Protein AF-A0A8C3F0Q6-F1 (afdb_monomer_lite)

Structure (mmCIF, N/CA/C/O backbone):
data_AF-A0A8C3F0Q6-F1
#
_entry.id   AF-A0A8C3F0Q6-F1
#
loop_
_atom_site.group_PDB
_atom_site.id
_atom_site.type_symbol
_atom_site.label_atom_id
_atom_site.label_alt_id
_atom_site.label_comp_id
_atom_site.label_asym_id
_atom_site.label_entity_id
_atom_site.label_seq_id
_atom_site.pdbx_PDB_ins_code
_atom_site.Cartn_x
_atom_site.Cartn_y
_atom_site.Cartn_z
_atom_site.occupancy
_atom_site.B_iso_or_equiv
_atom_site.auth_seq_id
_atom_site.auth_comp_id
_atom_site.auth_asym_id
_atom_site.auth_atom_id
_atom_site.pdbx_PDB_model_num
ATOM 1 N N . MET A 1 1 ? 25.066 -3.525 -22.077 1.00 76.19 1 MET A N 1
ATOM 2 C CA . MET A 1 1 ? 26.368 -3.113 -22.657 1.00 76.19 1 MET A CA 1
ATOM 3 C C . MET A 1 1 ? 26.239 -2.517 -24.053 1.00 76.19 1 MET A C 1
ATOM 5 O O . MET A 1 1 ? 26.650 -1.384 -24.230 1.00 76.19 1 MET A O 1
ATOM 9 N N . ARG A 1 2 ? 25.625 -3.189 -25.042 1.00 88.62 2 ARG A N 1
ATOM 10 C CA . ARG A 1 2 ? 25.501 -2.627 -26.408 1.00 88.62 2 ARG A CA 1
ATOM 11 C C . ARG A 1 2 ? 24.878 -1.223 -26.469 1.00 88.62 2 ARG A C 1
ATOM 13 O O . ARG A 1 2 ? 25.389 -0.369 -27.178 1.00 88.62 2 ARG A O 1
ATOM 20 N N . MET A 1 3 ? 23.829 -0.975 -25.685 1.00 92.94 3 MET A N 1
ATOM 21 C CA . MET A 1 3 ? 23.140 0.321 -25.645 1.00 92.94 3 MET A CA 1
ATOM 22 C C . MET A 1 3 ? 24.042 1.504 -25.259 1.00 92.94 3 MET A C 1
ATOM 24 O O . MET A 1 3 ? 23.882 2.585 -25.812 1.00 92.94 3 MET A O 1
ATOM 28 N N . SER A 1 4 ? 24.978 1.305 -24.328 1.00 89.69 4 SER A N 1
ATOM 29 C CA . SER A 1 4 ? 25.842 2.362 -23.790 1.00 89.69 4 SER A CA 1
ATOM 30 C C . SER A 1 4 ? 27.252 2.359 -24.386 1.00 89.69 4 SER A C 1
ATOM 32 O O . SER A 1 4 ? 27.865 3.412 -24.506 1.00 89.69 4 SER A O 1
ATOM 34 N N . SER A 1 5 ? 27.775 1.195 -24.778 1.00 91.38 5 SER A N 1
ATOM 35 C CA . SER A 1 5 ? 29.179 1.038 -25.183 1.00 91.38 5 SER A CA 1
ATOM 36 C C . SER A 1 5 ? 29.397 1.070 -26.699 1.00 91.38 5 SER A C 1
ATOM 38 O O . SER A 1 5 ? 30.477 1.442 -27.147 1.00 91.38 5 SER A O 1
ATOM 40 N N . CYS A 1 6 ? 28.399 0.716 -27.520 1.00 93.19 6 CYS A N 1
ATOM 41 C CA . CYS A 1 6 ? 28.571 0.711 -28.978 1.00 93.19 6 CYS A CA 1
ATOM 42 C C . CYS A 1 6 ? 28.911 2.085 -29.592 1.00 93.19 6 CYS A C 1
ATOM 44 O O . CYS A 1 6 ? 29.725 2.092 -30.516 1.00 93.19 6 CYS A O 1
ATOM 46 N N . PRO A 1 7 ? 28.359 3.228 -29.128 1.00 92.81 7 PRO A N 1
ATOM 47 C CA . PRO A 1 7 ? 28.733 4.540 -29.661 1.00 92.81 7 PRO A CA 1
ATOM 48 C C . PRO A 1 7 ? 30.222 4.850 -29.468 1.00 92.81 7 PRO A C 1
ATOM 50 O O . PRO A 1 7 ? 30.883 5.308 -30.398 1.00 92.81 7 PRO A O 1
ATOM 53 N N . LEU A 1 8 ? 30.784 4.495 -28.307 1.00 91.94 8 LEU A N 1
ATOM 54 C CA . LEU A 1 8 ? 32.212 4.638 -28.018 1.00 91.94 8 LEU A CA 1
ATOM 55 C C . LEU A 1 8 ? 33.066 3.800 -28.982 1.00 91.94 8 LEU A C 1
ATOM 57 O O . LEU A 1 8 ? 33.970 4.329 -29.621 1.00 91.94 8 LEU A O 1
ATOM 61 N N . CYS A 1 9 ? 32.736 2.516 -29.154 1.00 93.62 9 CYS A N 1
ATOM 62 C CA . CYS A 1 9 ? 33.463 1.621 -30.064 1.00 93.62 9 CYS A CA 1
ATOM 63 C C . CYS A 1 9 ? 33.353 2.028 -31.544 1.00 93.62 9 CYS A C 1
ATOM 65 O O . CYS A 1 9 ? 34.179 1.617 -32.352 1.00 93.62 9 CYS A O 1
ATOM 67 N N . ARG A 1 10 ? 32.330 2.809 -31.911 1.00 94.25 10 ARG A N 1
ATOM 68 C CA . ARG A 1 10 ? 32.099 3.308 -33.276 1.00 94.25 10 ARG A CA 1
ATOM 69 C C . ARG A 1 10 ? 32.613 4.733 -33.502 1.00 94.25 10 ARG A C 1
ATOM 71 O O . ARG A 1 10 ? 32.279 5.330 -34.518 1.00 94.25 10 ARG A O 1
ATOM 78 N N . GLY A 1 11 ? 33.372 5.301 -32.563 1.00 94.81 11 GLY A N 1
ATOM 79 C CA . GLY A 1 11 ? 33.910 6.660 -32.693 1.00 94.81 11 GLY A CA 1
ATOM 80 C C . GLY A 1 11 ? 32.854 7.767 -32.589 1.00 94.81 11 GLY A C 1
ATOM 81 O O . GLY A 1 11 ? 33.096 8.890 -33.011 1.00 94.81 11 GLY A O 1
ATOM 82 N N . THR A 1 12 ? 31.685 7.471 -32.013 1.00 94.12 12 THR A N 1
ATOM 83 C CA . THR A 1 12 ? 30.579 8.424 -31.802 1.00 94.12 12 THR A CA 1
ATOM 84 C C . THR A 1 12 ? 30.206 8.543 -30.315 1.00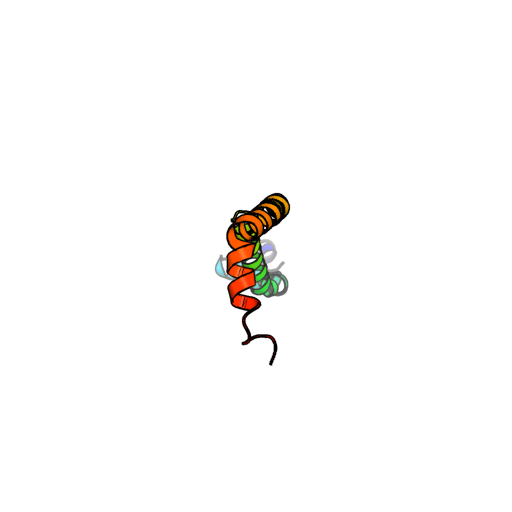 94.12 12 THR A C 1
ATOM 86 O O . THR A 1 12 ? 29.051 8.347 -29.943 1.00 94.12 12 THR A O 1
ATOM 89 N N . PRO A 1 13 ? 31.154 8.873 -29.416 1.00 89.94 13 PRO A N 1
ATOM 90 C CA . PRO A 1 13 ? 30.936 8.819 -27.965 1.00 89.94 13 PRO A CA 1
ATOM 91 C C . PRO A 1 13 ? 29.860 9.789 -27.449 1.00 89.94 13 PRO A C 1
ATOM 93 O O . PRO A 1 13 ? 29.265 9.539 -26.406 1.00 89.94 13 PRO A O 1
ATOM 96 N N . ALA A 1 14 ? 29.587 10.879 -28.171 1.00 91.88 14 ALA A N 1
ATOM 97 C CA . ALA A 1 14 ? 28.560 11.854 -27.802 1.00 91.88 14 ALA A CA 1
ATOM 98 C C . ALA A 1 14 ? 27.126 11.409 -28.158 1.00 91.88 14 ALA A C 1
ATOM 100 O O . ALA A 1 14 ? 26.159 12.040 -27.724 1.00 91.88 14 ALA A O 1
ATOM 101 N N . LEU A 1 15 ? 26.964 10.343 -28.955 1.00 93.19 15 LEU A N 1
ATOM 102 C CA . LEU A 1 15 ? 25.653 9.887 -29.406 1.00 93.19 15 LEU A CA 1
ATOM 103 C C . LEU A 1 15 ? 24.923 9.149 -28.278 1.00 93.19 15 LEU A C 1
ATOM 105 O O . LEU A 1 15 ? 25.342 8.082 -27.829 1.00 93.19 15 LEU A O 1
ATOM 109 N N . LYS A 1 16 ? 23.790 9.705 -27.849 1.00 92.06 16 LYS A N 1
ATOM 110 C CA . LYS A 1 16 ? 22.916 9.082 -26.849 1.00 92.06 16 LYS A CA 1
ATOM 111 C C . LYS A 1 16 ? 22.008 8.022 -27.490 1.00 92.06 16 LYS A C 1
ATOM 113 O O . LYS A 1 16 ? 21.578 8.204 -28.631 1.00 92.06 16 LYS A O 1
ATOM 118 N N . PRO A 1 17 ? 21.664 6.937 -26.770 1.00 91.88 17 PRO A N 1
ATOM 119 C CA . PRO A 1 17 ? 20.677 5.977 -27.247 1.00 91.88 17 PRO A CA 1
ATOM 120 C C . PRO A 1 17 ? 19.308 6.648 -27.409 1.00 91.88 17 PRO A C 1
ATOM 122 O O . PRO A 1 17 ? 18.896 7.463 -26.582 1.00 91.88 17 PRO A O 1
ATOM 125 N N . CYS A 1 18 ? 18.586 6.278 -28.466 1.00 94.69 18 CYS A N 1
ATOM 126 C CA . CYS A 1 18 ? 17.217 6.733 -28.689 1.00 94.69 18 CYS A CA 1
ATOM 127 C C . CYS A 1 18 ? 16.322 6.322 -27.511 1.00 94.69 18 CYS A C 1
ATOM 129 O O . CYS A 1 18 ? 16.485 5.230 -26.963 1.00 94.69 18 CYS A O 1
ATOM 131 N N . ASN A 1 19 ? 15.334 7.153 -27.168 1.00 96.69 19 ASN A N 1
ATOM 132 C CA . ASN A 1 19 ? 14.438 6.895 -26.038 1.00 96.69 19 ASN A CA 1
ATOM 133 C C . ASN A 1 19 ? 13.757 5.513 -26.138 1.00 96.69 19 ASN A C 1
ATOM 135 O O . ASN A 1 19 ? 13.881 4.702 -25.223 1.00 96.69 19 ASN A O 1
ATOM 139 N N . ALA A 1 20 ? 13.152 5.196 -27.287 1.00 96.94 20 ALA A N 1
ATOM 140 C CA . ALA A 1 20 ? 12.497 3.907 -27.511 1.00 96.94 20 ALA A CA 1
ATOM 141 C C . ALA A 1 20 ? 13.464 2.712 -27.402 1.00 96.94 20 ALA A C 1
ATOM 143 O O . ALA A 1 20 ? 13.127 1.688 -26.811 1.00 96.94 20 ALA A O 1
ATOM 144 N N . PHE A 1 21 ? 14.688 2.847 -27.925 1.00 95.19 21 PHE A N 1
ATOM 145 C CA . PHE A 1 21 ? 15.709 1.803 -27.812 1.00 95.19 21 PHE A CA 1
ATOM 146 C C . PHE A 1 21 ? 16.129 1.584 -26.355 1.00 95.19 21 PHE A C 1
ATOM 148 O O . PHE A 1 21 ? 16.234 0.441 -25.914 1.00 95.19 21 PHE A O 1
ATOM 155 N N . CYS A 1 22 ? 16.296 2.669 -25.595 1.00 96.06 22 CYS A N 1
ATOM 156 C CA . CYS A 1 22 ? 16.602 2.609 -24.172 1.00 96.06 22 CYS A CA 1
ATOM 157 C C . CYS A 1 22 ? 15.512 1.878 -23.385 1.00 96.06 22 CYS A C 1
ATOM 159 O O . CYS A 1 22 ? 15.797 0.909 -22.680 1.00 96.06 22 CYS A O 1
ATOM 161 N N . LEU A 1 23 ? 14.255 2.282 -23.574 1.00 96.44 23 LEU A N 1
ATOM 162 C CA . LEU A 1 23 ? 13.116 1.664 -22.903 1.00 96.44 23 LEU A CA 1
ATOM 163 C C . LEU A 1 23 ? 12.992 0.176 -23.236 1.00 96.44 23 LEU A C 1
ATOM 165 O O . LEU A 1 23 ? 12.742 -0.622 -22.339 1.00 96.44 23 LEU A O 1
ATOM 169 N N . ASN A 1 24 ? 13.215 -0.224 -24.489 1.00 96.06 24 ASN A N 1
ATOM 170 C CA . ASN A 1 24 ? 13.133 -1.631 -24.882 1.00 96.06 24 ASN A CA 1
ATOM 171 C C . ASN A 1 24 ? 14.223 -2.488 -24.225 1.00 96.06 24 ASN A C 1
ATOM 173 O O . ASN A 1 24 ? 13.933 -3.586 -23.751 1.00 96.06 24 ASN A O 1
ATOM 177 N N . VAL A 1 25 ? 15.460 -1.986 -24.145 1.00 96.25 25 VAL A N 1
ATOM 178 C CA . VAL A 1 25 ? 16.540 -2.686 -23.433 1.00 96.25 25 VAL A CA 1
ATOM 179 C C . VAL A 1 25 ? 16.221 -2.780 -21.940 1.00 96.25 25 VAL A C 1
ATOM 181 O O . VAL A 1 25 ? 16.334 -3.859 -21.361 1.00 96.25 25 VAL A O 1
ATOM 184 N N . MET A 1 26 ? 15.772 -1.683 -21.323 1.00 95.81 26 MET A N 1
ATOM 185 C CA . MET A 1 26 ? 15.455 -1.652 -19.893 1.00 95.81 26 MET A CA 1
ATOM 186 C C . MET A 1 26 ? 14.270 -2.550 -19.528 1.00 95.81 26 MET A C 1
ATOM 188 O O . MET A 1 26 ? 14.348 -3.238 -18.515 1.00 95.81 26 MET A O 1
ATOM 192 N N . LYS A 1 27 ? 13.225 -2.628 -20.363 1.00 95.19 27 LYS A N 1
ATOM 193 C CA . LYS A 1 27 ? 12.110 -3.575 -20.186 1.00 95.19 27 LYS A CA 1
ATOM 194 C C . LYS A 1 27 ? 12.594 -5.023 -20.130 1.00 95.19 27 LYS A C 1
ATOM 196 O O . LYS A 1 27 ? 12.130 -5.782 -19.292 1.00 95.19 27 LYS A O 1
ATOM 201 N N . GLY A 1 28 ? 13.561 -5.394 -20.972 1.00 94.81 28 GLY A N 1
ATOM 202 C CA . GLY A 1 28 ? 14.180 -6.721 -20.915 1.00 94.81 28 GLY A CA 1
ATOM 203 C C . GLY A 1 28 ? 15.011 -6.938 -19.646 1.00 94.81 28 GLY A C 1
ATOM 204 O O . GLY A 1 28 ? 14.909 -7.983 -19.011 1.00 94.81 28 GLY A O 1
ATOM 205 N N . CYS A 1 29 ? 15.808 -5.946 -19.235 1.00 95.38 29 CYS A N 1
ATOM 206 C CA . CYS A 1 29 ? 16.617 -6.028 -18.012 1.00 95.38 29 CYS A CA 1
ATOM 207 C C . CYS A 1 29 ? 15.766 -6.117 -16.735 1.00 95.38 29 CYS A C 1
ATOM 209 O O . CYS A 1 29 ? 16.157 -6.793 -15.783 1.00 95.38 29 CYS A O 1
ATOM 211 N N . LEU A 1 30 ? 14.620 -5.437 -16.726 1.00 96.12 30 LEU A N 1
ATOM 212 C CA . LEU A 1 30 ? 13.702 -5.335 -15.594 1.00 96.12 30 LEU A CA 1
ATOM 213 C C . LEU A 1 30 ? 12.490 -6.266 -15.719 1.00 96.12 30 LEU A C 1
ATOM 215 O O . LEU A 1 30 ? 11.561 -6.123 -14.936 1.00 96.12 30 LEU A O 1
ATOM 219 N N . ALA A 1 31 ? 12.499 -7.231 -16.643 1.00 95.69 31 ALA A N 1
ATOM 220 C CA . ALA A 1 31 ? 11.366 -8.133 -16.857 1.00 95.69 31 ALA A CA 1
ATOM 221 C C . ALA A 1 31 ? 10.962 -8.876 -15.571 1.00 95.69 31 ALA A C 1
ATOM 223 O O . ALA A 1 31 ? 9.803 -8.827 -15.180 1.00 95.69 31 ALA A O 1
ATOM 224 N N . ARG A 1 32 ? 11.934 -9.460 -14.852 1.00 92.44 32 ARG A N 1
ATOM 225 C CA . ARG A 1 32 ? 11.664 -10.189 -13.598 1.00 92.44 32 ARG A CA 1
ATOM 226 C C . ARG A 1 32 ? 11.116 -9.282 -12.483 1.00 92.44 32 ARG A C 1
ATOM 228 O O . ARG A 1 32 ? 10.108 -9.643 -11.894 1.00 92.44 32 ARG A O 1
ATOM 235 N N . PRO A 1 33 ? 11.710 -8.107 -12.177 1.00 92.00 33 PRO A N 1
ATOM 236 C CA . PRO A 1 33 ? 11.070 -7.157 -11.264 1.00 92.00 33 PRO A CA 1
ATOM 237 C C . PRO A 1 33 ? 9.685 -6.680 -11.722 1.00 92.00 33 PRO A C 1
ATO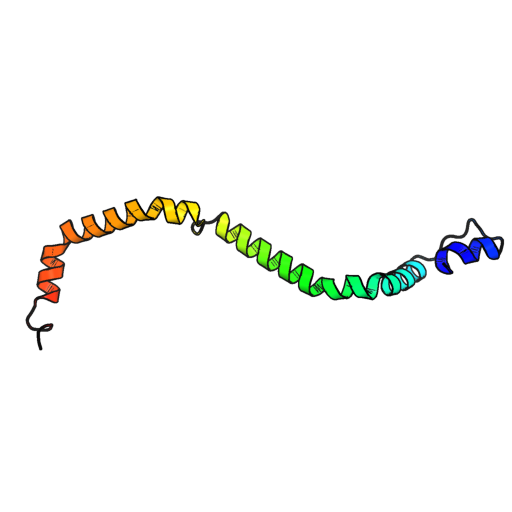M 239 O O . PRO A 1 33 ? 8.818 -6.472 -10.885 1.00 92.00 33 PRO A O 1
ATOM 242 N N . ALA A 1 34 ? 9.465 -6.507 -13.028 1.00 93.75 34 ALA A N 1
ATOM 243 C CA . ALA A 1 34 ? 8.189 -6.036 -13.565 1.00 93.75 34 ALA A CA 1
ATOM 244 C C . ALA A 1 34 ? 7.056 -7.065 -13.412 1.00 93.75 34 ALA A C 1
ATOM 246 O O . ALA A 1 34 ? 5.899 -6.672 -13.322 1.00 93.75 34 ALA A O 1
ATOM 247 N N . GLU A 1 35 ? 7.367 -8.361 -13.327 1.00 95.06 35 GLU A N 1
ATOM 248 C CA . GLU A 1 35 ? 6.379 -9.404 -13.009 1.00 95.06 35 GLU A CA 1
ATOM 249 C C . GLU A 1 35 ? 5.753 -9.224 -11.615 1.00 95.06 35 GLU A C 1
ATOM 251 O O . GLU A 1 35 ? 4.641 -9.694 -11.385 1.00 95.06 35 GLU A O 1
ATOM 256 N N . LEU A 1 36 ? 6.432 -8.523 -10.697 1.00 96.38 36 LEU A N 1
ATOM 257 C CA . LEU A 1 36 ? 5.925 -8.248 -9.350 1.00 96.38 36 LEU A CA 1
ATOM 258 C C . LEU A 1 36 ? 4.921 -7.086 -9.312 1.00 96.38 36 LEU A C 1
ATOM 260 O O . LEU A 1 36 ? 4.168 -6.980 -8.350 1.00 96.38 36 LEU A O 1
ATOM 264 N N . ASP A 1 37 ? 4.884 -6.234 -10.338 1.00 96.12 37 ASP A N 1
ATOM 265 C CA . ASP A 1 37 ? 4.019 -5.049 -10.401 1.00 96.12 37 ASP A CA 1
ATOM 266 C C . ASP A 1 37 ? 2.539 -5.315 -10.034 1.00 96.12 37 ASP A C 1
ATOM 268 O O . ASP A 1 37 ? 2.015 -4.612 -9.166 1.00 96.12 37 ASP A O 1
ATOM 272 N N . PRO A 1 38 ? 1.848 -6.344 -10.574 1.00 96.38 38 PRO A N 1
ATOM 273 C CA . PRO A 1 38 ? 0.457 -6.605 -10.203 1.00 96.38 38 PRO A CA 1
ATOM 274 C C . PRO A 1 38 ? 0.282 -6.984 -8.727 1.00 96.38 38 PRO A C 1
ATOM 276 O O . PRO A 1 38 ? -0.662 -6.518 -8.090 1.00 96.38 38 PRO A O 1
ATOM 279 N N . GLU A 1 39 ? 1.170 -7.806 -8.164 1.00 97.25 39 GLU A N 1
ATOM 280 C CA . GLU A 1 39 ? 1.078 -8.199 -6.750 1.00 97.25 39 GLU A CA 1
ATOM 281 C C . GLU A 1 39 ? 1.478 -7.054 -5.818 1.00 97.25 39 GLU A C 1
ATOM 283 O O . GLU A 1 39 ? 0.894 -6.892 -4.750 1.00 97.25 39 GLU A O 1
ATOM 288 N N . TRP A 1 40 ? 2.428 -6.218 -6.239 1.00 97.56 40 TRP A N 1
ATOM 289 C CA . TRP A 1 40 ? 2.809 -5.010 -5.519 1.00 97.56 40 TRP A CA 1
ATOM 290 C C . TRP A 1 40 ? 1.640 -4.030 -5.412 1.00 97.56 40 TRP A C 1
ATOM 292 O O . TRP A 1 40 ? 1.345 -3.544 -4.322 1.00 97.56 40 TRP A O 1
ATOM 302 N N . ASN A 1 41 ? 0.924 -3.797 -6.514 1.00 97.69 41 ASN A N 1
ATOM 303 C CA . ASN A 1 41 ? -0.259 -2.940 -6.508 1.00 97.69 41 ASN A CA 1
ATOM 304 C C . ASN A 1 41 ? -1.366 -3.515 -5.611 1.00 97.69 41 ASN A C 1
ATOM 306 O O . ASN A 1 41 ? -1.897 -2.797 -4.771 1.00 97.69 41 ASN A O 1
ATOM 310 N N . ARG A 1 42 ? -1.631 -4.829 -5.673 1.00 98.19 42 ARG A N 1
ATOM 311 C CA . ARG A 1 42 ? -2.589 -5.480 -4.756 1.00 98.19 42 ARG A CA 1
ATOM 312 C C . ARG A 1 42 ? -2.187 -5.357 -3.289 1.00 98.19 42 ARG A C 1
ATOM 314 O O . ARG A 1 42 ? -3.044 -5.170 -2.430 1.00 98.19 42 ARG A O 1
ATOM 321 N N . PHE A 1 43 ? -0.898 -5.489 -2.991 1.00 98.12 43 PHE A N 1
ATOM 322 C CA . PHE A 1 43 ? -0.379 -5.321 -1.639 1.00 98.12 43 PHE A CA 1
ATOM 323 C C . PHE A 1 43 ? -0.598 -3.892 -1.131 1.00 98.12 43 PHE A C 1
ATOM 325 O O . PHE A 1 43 ? -1.056 -3.713 -0.004 1.00 98.12 43 PHE A O 1
ATOM 332 N N . LEU A 1 44 ? -0.330 -2.884 -1.966 1.00 98.38 44 LEU A N 1
ATOM 333 C CA . LEU A 1 44 ? -0.602 -1.485 -1.634 1.00 98.38 44 LEU A CA 1
ATOM 334 C C . LEU A 1 44 ? -2.098 -1.231 -1.419 1.00 98.38 44 LEU A C 1
ATOM 336 O O . LEU A 1 44 ? -2.462 -0.621 -0.416 1.00 98.38 44 LEU A O 1
ATOM 340 N N . ASP A 1 45 ? -2.961 -1.755 -2.290 1.00 98.12 45 ASP A N 1
ATOM 341 C CA . ASP A 1 45 ? -4.416 -1.635 -2.145 1.00 98.12 45 ASP A CA 1
ATOM 342 C C . ASP A 1 45 ? -4.910 -2.263 -0.832 1.00 98.12 45 ASP A C 1
ATOM 344 O O . ASP A 1 45 ? -5.781 -1.713 -0.155 1.00 98.12 45 ASP A O 1
ATOM 348 N N . ALA A 1 46 ? -4.350 -3.412 -0.442 1.00 98.00 46 ALA A N 1
ATOM 349 C CA . ALA A 1 46 ? -4.668 -4.065 0.825 1.00 98.00 46 ALA A CA 1
ATOM 350 C C . ALA A 1 46 ? -4.162 -3.261 2.033 1.00 98.00 46 ALA A C 1
ATOM 352 O O . ALA A 1 46 ? -4.874 -3.130 3.028 1.00 98.00 46 ALA A O 1
ATOM 353 N N . LEU A 1 47 ?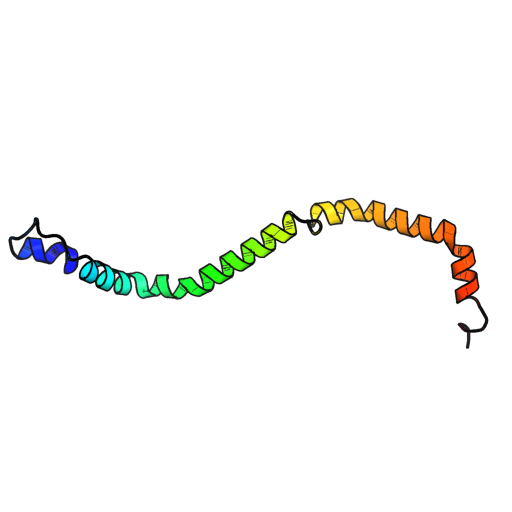 -2.957 -2.689 1.951 1.00 97.44 47 LEU A N 1
ATOM 354 C CA . LEU A 1 47 ? -2.417 -1.831 3.006 1.00 97.44 47 LEU A CA 1
ATOM 355 C C . LEU A 1 47 ? -3.262 -0.574 3.216 1.00 97.44 47 LEU A C 1
ATOM 357 O O . LEU A 1 47 ? -3.514 -0.210 4.362 1.00 97.44 47 LEU A O 1
ATOM 361 N N . ILE A 1 48 ? -3.725 0.060 2.137 1.00 96.31 48 ILE A N 1
ATOM 362 C CA . ILE A 1 48 ? -4.607 1.231 2.217 1.00 96.31 48 ILE A CA 1
ATOM 363 C C . ILE A 1 48 ? -5.914 0.855 2.922 1.00 96.31 48 ILE A C 1
ATOM 365 O O . ILE A 1 48 ? -6.313 1.534 3.864 1.00 96.31 48 ILE A O 1
ATOM 369 N N . GLN A 1 49 ? -6.528 -0.275 2.556 1.00 93.88 49 GLN A N 1
ATOM 370 C CA . GLN A 1 49 ? -7.737 -0.762 3.229 1.00 93.88 49 GLN A CA 1
ATOM 371 C C . GLN A 1 49 ? -7.519 -1.009 4.725 1.00 93.88 49 GLN A C 1
ATOM 373 O O . GLN A 1 49 ? -8.391 -0.699 5.534 1.00 93.88 49 GLN A O 1
ATOM 378 N N . VAL A 1 50 ? -6.370 -1.565 5.120 1.00 93.50 50 VAL A N 1
ATOM 379 C CA . VAL A 1 50 ? -6.042 -1.760 6.540 1.00 93.50 50 VAL A CA 1
ATOM 380 C C . VAL A 1 50 ? -5.871 -0.414 7.247 1.00 93.50 50 VAL A C 1
ATOM 382 O O . VAL A 1 50 ? -6.429 -0.232 8.327 1.00 93.50 50 VAL A O 1
ATOM 385 N N . ALA A 1 51 ? -5.158 0.536 6.639 1.00 92.50 51 ALA A N 1
ATOM 386 C CA . ALA A 1 51 ? -4.955 1.868 7.205 1.00 92.50 51 ALA A CA 1
ATOM 387 C C . ALA A 1 51 ? -6.289 2.597 7.443 1.00 92.50 51 ALA A C 1
ATOM 389 O O . ALA A 1 51 ? -6.536 3.071 8.549 1.00 92.50 51 ALA A O 1
ATOM 390 N N . GLU A 1 52 ? -7.202 2.575 6.467 1.00 91.38 52 GLU A N 1
ATOM 391 C CA . GLU A 1 52 ? -8.545 3.159 6.598 1.00 91.38 52 GLU A CA 1
ATOM 392 C C . GLU A 1 52 ? -9.346 2.550 7.763 1.00 91.38 52 GLU A C 1
ATOM 394 O O . GLU A 1 52 ? -10.096 3.245 8.453 1.00 91.38 52 GLU A O 1
ATOM 399 N N . ARG A 1 53 ? -9.202 1.242 8.015 1.00 88.12 53 ARG A N 1
ATOM 400 C CA . ARG A 1 53 ? -9.892 0.569 9.130 1.00 88.12 53 ARG A CA 1
ATOM 401 C C . ARG A 1 53 ? -9.294 0.918 10.484 1.00 88.12 53 ARG A C 1
ATOM 403 O O . ARG A 1 53 ? -10.046 0.992 11.453 1.00 88.12 53 ARG A O 1
ATOM 410 N N . LEU A 1 54 ? -7.982 1.136 10.538 1.00 88.38 54 LEU A N 1
ATOM 411 C CA . LEU A 1 54 ? -7.269 1.532 11.750 1.00 88.38 54 LEU A CA 1
ATOM 412 C C . LEU A 1 54 ? -7.475 3.009 12.106 1.00 88.38 54 LEU A C 1
ATOM 414 O O . LEU A 1 54 ? -7.475 3.343 13.284 1.00 88.38 54 LEU A O 1
ATOM 418 N N . GLU A 1 55 ? -7.686 3.893 11.133 1.00 85.12 55 GLU A N 1
ATOM 419 C CA . GLU A 1 55 ? -8.056 5.292 11.403 1.00 85.12 55 GLU A CA 1
ATOM 420 C C . GLU A 1 55 ? -9.542 5.450 11.767 1.00 85.12 55 GLU A C 1
ATOM 422 O O . GLU A 1 55 ? -9.937 6.411 12.427 1.00 85.12 55 GLU A O 1
ATOM 427 N N . GLY A 1 56 ? -10.381 4.504 11.339 1.00 75.50 56 GLY A N 1
ATOM 428 C CA . GLY A 1 56 ? -11.820 4.525 11.563 1.00 75.50 56 GLY A CA 1
ATOM 429 C C . GLY A 1 56 ? -12.277 4.032 12.947 1.00 75.50 56 GLY A C 1
ATOM 430 O O . GLY A 1 56 ? -11.483 3.649 13.803 1.00 75.50 56 GLY A O 1
ATOM 431 N N . PRO A 1 57 ? -13.602 3.939 13.167 1.00 70.56 57 PRO A N 1
ATOM 432 C CA . PRO A 1 57 ? -14.195 3.455 14.423 1.00 70.56 57 PRO A CA 1
ATOM 433 C C . PRO A 1 57 ? -13.929 1.965 14.705 1.00 70.56 57 PRO A C 1
ATOM 435 O O . PRO A 1 57 ? -14.286 1.466 15.768 1.00 70.56 57 PRO A O 1
ATOM 438 N N . PHE A 1 58 ? -13.323 1.253 13.751 1.00 68.81 58 PHE A N 1
ATOM 439 C CA . PHE A 1 58 ? -12.860 -0.128 13.895 1.00 68.81 58 PHE A CA 1
ATOM 440 C C . PHE A 1 58 ? -11.387 -0.211 14.305 1.00 68.81 58 PHE A C 1
ATOM 442 O O . PHE A 1 58 ? -10.804 -1.295 14.257 1.00 68.81 58 PHE A O 1
ATOM 449 N N . ASN A 1 59 ? -10.788 0.912 14.709 1.00 83.69 59 ASN A N 1
ATOM 450 C CA . ASN A 1 59 ? -9.499 0.908 15.370 1.00 83.69 59 ASN A CA 1
ATOM 451 C C . ASN A 1 59 ? -9.562 -0.055 16.561 1.00 83.69 59 ASN A C 1
ATOM 453 O O . ASN A 1 59 ? -10.386 0.100 17.464 1.00 83.69 59 ASN A O 1
ATOM 457 N N . VAL A 1 60 ? -8.695 -1.064 16.535 1.00 84.62 60 VAL A N 1
ATOM 458 C CA . VAL A 1 60 ? -8.675 -2.141 17.527 1.00 84.62 60 VAL A CA 1
ATOM 459 C C . VAL A 1 60 ? -8.443 -1.598 18.936 1.00 84.62 60 VAL A C 1
ATOM 461 O O . VAL A 1 60 ? -9.033 -2.118 19.878 1.00 84.62 60 VAL A O 1
ATOM 464 N N . GLU A 1 61 ? -7.641 -0.544 19.080 1.00 85.94 61 GLU A N 1
ATOM 465 C CA . GLU A 1 61 ? -7.368 0.109 20.362 1.00 85.94 61 GLU A CA 1
ATOM 466 C C . GLU A 1 61 ? -8.623 0.802 20.901 1.00 85.94 61 GLU A C 1
ATOM 468 O O . GLU A 1 61 ? -9.079 0.479 21.994 1.00 85.94 61 GLU A O 1
ATOM 473 N N . LEU A 1 62 ? -9.274 1.642 20.086 1.00 85.19 62 LEU A N 1
ATOM 474 C CA . LEU A 1 62 ? -10.525 2.308 20.475 1.00 85.19 62 LEU A CA 1
ATOM 475 C C . LEU A 1 62 ? -11.640 1.302 20.789 1.00 85.19 62 LEU A C 1
ATOM 477 O O . LEU A 1 62 ? -12.414 1.486 21.731 1.00 85.19 62 LEU A O 1
ATOM 481 N N . ALA A 1 63 ? -11.729 0.226 20.004 1.00 86.56 63 ALA A N 1
ATOM 482 C CA . ALA A 1 63 ? -12.681 -0.845 20.247 1.00 86.56 63 ALA A CA 1
ATOM 483 C C . ALA A 1 63 ? -12.395 -1.532 21.588 1.00 86.56 63 ALA A C 1
ATOM 485 O O . ALA A 1 63 ? -13.322 -1.670 22.387 1.00 86.56 63 ALA A O 1
ATOM 486 N N . ALA A 1 64 ? -11.138 -1.905 21.854 1.00 88.88 64 ALA A N 1
ATOM 487 C CA . ALA A 1 64 ? -10.718 -2.552 23.094 1.00 88.88 64 ALA A CA 1
ATOM 488 C C . ALA A 1 64 ? -10.981 -1.673 24.326 1.00 88.88 64 ALA A C 1
ATOM 490 O O . ALA A 1 64 ? -11.571 -2.154 25.296 1.00 88.88 64 ALA A O 1
ATOM 491 N N . ASP A 1 65 ? -10.648 -0.383 24.254 1.00 88.88 65 ASP A N 1
ATOM 492 C CA . ASP A 1 65 ? -10.896 0.589 25.323 1.00 88.88 65 ASP A CA 1
ATOM 493 C C . ASP A 1 65 ? -12.393 0.727 25.646 1.00 88.88 65 ASP A C 1
ATOM 495 O O . ASP A 1 65 ? -12.789 0.899 26.801 1.00 88.88 65 ASP A O 1
ATOM 499 N N . SER A 1 66 ? -13.261 0.599 24.636 1.00 89.31 66 SER A N 1
ATOM 500 C CA . SER A 1 66 ? -14.712 0.752 24.799 1.00 89.31 66 SER A CA 1
ATOM 501 C C . SER A 1 66 ? -15.430 -0.467 25.401 1.00 89.31 66 SER A C 1
ATOM 503 O O . SER A 1 66 ? -16.576 -0.339 25.844 1.00 89.31 66 SER A O 1
ATOM 505 N N . ILE A 1 67 ? -14.789 -1.645 25.459 1.00 92.25 67 ILE A N 1
ATOM 506 C CA . ILE A 1 67 ? -15.436 -2.908 25.873 1.00 92.25 67 ILE A CA 1
ATOM 507 C C . ILE A 1 67 ? -16.032 -2.802 27.280 1.00 92.25 67 ILE A C 1
ATOM 509 O O . ILE A 1 67 ? -17.181 -3.194 27.493 1.00 92.25 67 ILE A O 1
ATOM 513 N N . GLY A 1 68 ? -15.286 -2.250 28.241 1.00 94.50 68 GLY A N 1
ATOM 514 C CA . GLY A 1 68 ? -15.758 -2.129 29.624 1.00 94.50 68 GLY A CA 1
ATOM 515 C C . GLY A 1 68 ? -17.003 -1.245 29.747 1.00 94.50 68 GLY A C 1
ATOM 516 O O . GLY A 1 68 ? -17.944 -1.583 30.472 1.00 94.50 68 GLY A O 1
ATOM 517 N N . VAL A 1 69 ? -17.047 -0.151 28.979 1.00 94.81 69 VAL A N 1
ATOM 518 C CA . VAL A 1 69 ? -18.203 0.755 28.920 1.00 94.81 69 VAL A CA 1
ATOM 519 C C . VAL A 1 69 ? -19.401 0.037 28.304 1.00 94.81 69 VAL A C 1
ATOM 521 O O . VAL A 1 69 ? -20.481 0.063 28.885 1.00 94.81 69 VAL A O 1
ATOM 524 N N . LYS A 1 70 ? -19.214 -0.687 27.193 1.00 95.19 70 LYS A N 1
ATOM 525 C CA . LYS A 1 70 ? -20.292 -1.446 26.536 1.00 95.19 70 LYS A CA 1
ATOM 526 C C . LYS A 1 70 ? -20.863 -2.569 27.398 1.00 95.19 70 LYS A C 1
ATOM 528 O O . LYS A 1 70 ? -22.076 -2.766 27.406 1.00 95.19 70 LYS A O 1
ATOM 533 N N . ILE A 1 71 ? -20.024 -3.268 28.163 1.00 96.88 71 ILE A N 1
ATOM 534 C CA . ILE A 1 71 ? -20.492 -4.254 29.149 1.00 96.88 71 ILE A CA 1
ATOM 535 C C . ILE A 1 71 ? -21.342 -3.563 30.219 1.00 96.88 71 ILE A C 1
ATOM 537 O O . ILE A 1 71 ? -22.431 -4.036 30.542 1.00 96.88 71 ILE A O 1
ATOM 541 N N . SER A 1 72 ? -20.875 -2.426 30.733 1.00 97.88 72 SER A N 1
ATOM 542 C CA . SER A 1 72 ? -21.585 -1.661 31.763 1.00 97.88 72 SER A CA 1
ATOM 543 C C . SER A 1 72 ? -22.935 -1.135 31.258 1.00 97.88 72 SER A C 1
ATOM 545 O O . SER A 1 72 ? -23.938 -1.280 31.952 1.00 97.88 72 SER A O 1
ATOM 547 N N . GLU A 1 73 ? -22.989 -0.611 30.028 1.00 97.19 73 GLU A N 1
ATOM 548 C CA . GLU A 1 73 ? -24.229 -0.210 29.345 1.00 97.19 73 GLU A CA 1
ATOM 549 C C . GLU A 1 73 ? -25.213 -1.384 29.226 1.00 97.19 73 GLU A C 1
ATOM 551 O O . GLU A 1 73 ? -26.396 -1.233 29.529 1.00 97.19 73 GLU A O 1
ATOM 556 N N . GLY A 1 74 ? -24.734 -2.569 28.832 1.00 97.00 74 GLY A N 1
ATOM 557 C CA . GLY A 1 74 ? -25.566 -3.769 28.730 1.00 97.00 74 GLY A CA 1
ATOM 558 C C . GLY A 1 74 ? -26.120 -4.234 30.080 1.00 97.00 74 GLY A C 1
ATOM 559 O O . GLY A 1 74 ? -27.291 -4.604 30.176 1.00 97.00 74 GLY A O 1
ATOM 560 N N . ILE A 1 75 ? -25.307 -4.172 31.139 1.00 96.88 75 ILE A N 1
ATOM 561 C CA . ILE A 1 75 ? -25.748 -4.478 32.506 1.00 96.88 75 ILE A CA 1
ATOM 562 C C . ILE A 1 75 ? -26.811 -3.475 32.955 1.00 96.88 75 ILE A C 1
ATOM 564 O O . ILE A 1 75 ? -27.858 -3.888 33.447 1.00 96.88 75 ILE A O 1
ATOM 568 N N . MET A 1 76 ? -26.573 -2.178 32.757 1.00 97.38 76 MET A N 1
ATOM 569 C CA . MET A 1 76 ? -27.519 -1.120 33.117 1.00 97.38 76 MET A CA 1
ATOM 570 C C . MET A 1 76 ? -28.852 -1.298 32.382 1.00 97.38 76 MET A C 1
ATOM 572 O O . MET A 1 76 ? -29.910 -1.291 33.008 1.00 97.38 76 MET A O 1
ATOM 576 N N . TYR A 1 77 ? -28.808 -1.590 31.079 1.00 96.81 77 TYR A N 1
ATOM 577 C CA . TYR A 1 77 ? -29.999 -1.892 30.289 1.00 96.81 77 TYR A CA 1
ATOM 578 C C . TYR A 1 77 ? -30.796 -3.072 30.866 1.00 96.81 77 TYR A C 1
ATOM 580 O O . TYR A 1 77 ? -32.025 -3.006 30.961 1.00 96.81 77 TYR A O 1
ATOM 588 N N . LEU A 1 78 ? -30.115 -4.148 31.279 1.00 94.81 78 LEU A N 1
ATOM 589 C CA . LEU A 1 78 ? -30.755 -5.304 31.912 1.00 94.81 78 LEU A CA 1
ATOM 590 C C . LEU A 1 78 ? -31.281 -5.003 33.316 1.00 94.81 78 LEU A C 1
ATOM 592 O O . LEU A 1 78 ? -32.291 -5.577 33.705 1.00 94.81 78 LEU A O 1
ATOM 596 N N . GLN A 1 79 ? -30.644 -4.120 34.080 1.00 94.56 79 GLN A N 1
ATOM 597 C CA . GLN A 1 79 ? -31.156 -3.701 35.385 1.00 94.56 79 GLN A CA 1
ATOM 598 C C . GLN A 1 79 ? -32.451 -2.894 35.239 1.00 94.56 79 GLN A C 1
ATOM 600 O O . GLN A 1 79 ? -33.408 -3.134 35.972 1.00 94.56 79 GLN A O 1
ATOM 605 N N . GLU A 1 80 ? -32.517 -2.000 34.252 1.00 95.38 80 GLU A N 1
ATOM 606 C CA . GLU A 1 80 ? -33.694 -1.167 33.984 1.00 95.38 80 GLU A CA 1
ATOM 607 C C . GLU A 1 80 ? -34.852 -1.962 33.367 1.00 95.38 80 GLU A C 1
ATOM 609 O O . GLU A 1 80 ? -36.014 -1.775 33.730 1.00 95.38 80 GLU A O 1
ATOM 614 N N . ASN A 1 81 ? -34.548 -2.879 32.444 1.00 95.31 81 ASN A N 1
ATOM 615 C CA . ASN A 1 81 ? -35.560 -3.597 31.662 1.00 95.31 81 ASN A CA 1
ATOM 616 C C . ASN A 1 81 ? -35.782 -5.043 32.128 1.00 95.31 81 ASN A C 1
ATOM 618 O O . ASN A 1 81 ? -36.678 -5.723 31.627 1.00 95.31 81 ASN A O 1
ATOM 622 N N . GLY A 1 82 ? -35.000 -5.532 33.090 1.00 90.94 82 GLY A N 1
ATOM 623 C CA . GLY A 1 82 ? -34.917 -6.950 33.448 1.00 90.94 82 GLY A CA 1
ATOM 624 C C . GLY A 1 82 ? -36.241 -7.569 33.872 1.00 90.94 82 GLY A C 1
ATOM 625 O O . GLY A 1 82 ? -36.547 -8.684 33.461 1.00 90.94 82 GLY A O 1
ATOM 626 N N . VAL A 1 83 ? -37.070 -6.839 34.622 1.00 89.62 83 VAL A N 1
ATOM 627 C CA . VAL A 1 83 ? -38.393 -7.324 35.058 1.00 89.62 83 VAL A CA 1
ATOM 628 C C . VAL A 1 83 ? -39.329 -7.518 33.865 1.00 89.62 83 VAL A C 1
ATOM 630 O O . VAL A 1 83 ? -39.987 -8.549 33.756 1.00 89.62 83 VAL A O 1
ATOM 633 N N . GLN A 1 84 ? -39.356 -6.558 32.940 1.00 89.69 84 GLN A N 1
ATOM 634 C CA . GLN A 1 84 ? -40.193 -6.620 31.739 1.00 89.69 84 GLN A CA 1
ATOM 635 C C . GLN A 1 84 ? -39.716 -7.714 30.780 1.00 89.69 84 GLN A C 1
ATOM 637 O O . GLN A 1 84 ? -40.522 -8.466 30.232 1.00 89.69 84 GLN A O 1
ATOM 642 N N . THR A 1 85 ? -38.401 -7.832 30.602 1.00 88.12 85 THR A N 1
ATOM 643 C CA . THR A 1 85 ? -37.783 -8.887 29.795 1.00 88.12 85 THR A CA 1
ATOM 644 C C . THR A 1 85 ? -38.065 -10.265 30.392 1.00 88.12 85 THR A C 1
ATOM 646 O O . THR A 1 85 ? -38.510 -11.160 29.679 1.00 88.12 85 THR A O 1
ATOM 649 N N . SER A 1 86 ? -37.898 -10.423 31.708 1.00 87.56 86 SER A N 1
ATOM 650 C CA . SER A 1 86 ? -3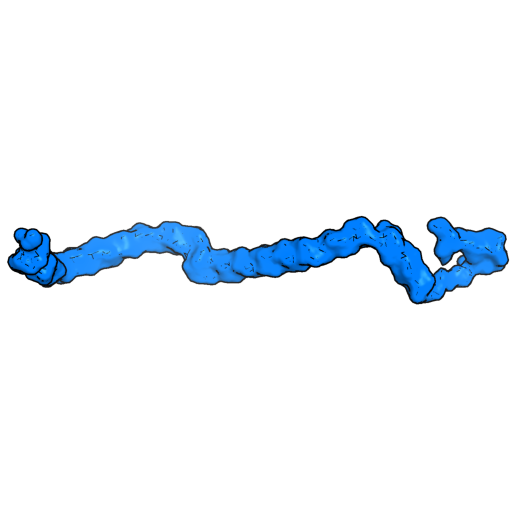8.180 -11.672 32.420 1.00 87.56 86 SER A CA 1
ATOM 651 C C . SER A 1 86 ? -39.665 -12.037 32.372 1.00 87.56 86 SER A C 1
ATOM 653 O O . SER A 1 86 ? -39.995 -13.192 32.146 1.00 87.56 86 SER A O 1
ATOM 655 N N . ALA A 1 87 ? -40.580 -11.070 32.474 1.00 87.25 87 ALA A N 1
ATOM 656 C CA . ALA A 1 87 ? -42.015 -11.325 32.336 1.00 87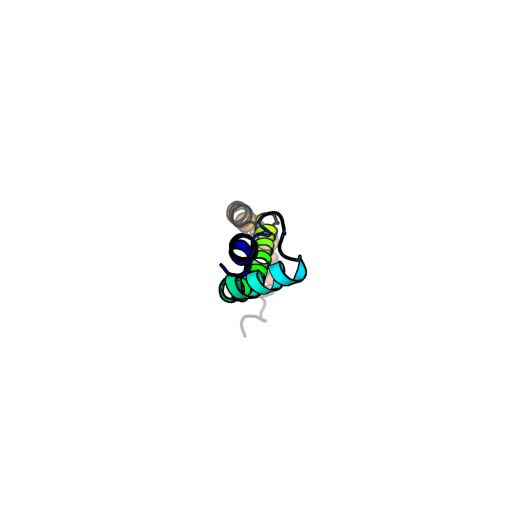.25 87 ALA A CA 1
ATOM 657 C C . ALA A 1 87 ? -42.405 -11.797 30.923 1.00 87.25 87 ALA A C 1
ATOM 659 O O . ALA A 1 87 ? -43.243 -12.684 30.777 1.00 87.25 87 ALA A O 1
ATOM 660 N N . LYS A 1 88 ? -41.782 -11.236 29.877 1.00 84.88 88 LYS A N 1
ATOM 661 C CA . LYS A 1 88 ? -42.012 -11.653 28.484 1.00 84.88 88 LYS A CA 1
ATOM 662 C C . LYS A 1 88 ? -41.477 -13.056 28.191 1.00 84.88 88 LYS A C 1
ATOM 664 O O . LYS A 1 88 ? -42.133 -13.803 27.474 1.00 84.88 88 LYS A O 1
ATOM 669 N N . VAL A 1 89 ? -40.305 -13.403 28.727 1.00 84.44 89 VAL A N 1
ATOM 670 C CA . VAL A 1 89 ? -39.648 -14.704 28.494 1.00 84.44 89 VAL A CA 1
ATOM 671 C C . VAL A 1 89 ? -40.151 -15.785 29.460 1.00 84.44 89 VAL A C 1
ATOM 673 O O . VAL A 1 89 ? -40.221 -16.951 29.107 1.00 84.44 89 VAL A O 1
ATOM 676 N N . GLY A 1 90 ? -40.541 -15.420 30.678 1.00 77.81 90 GLY A N 1
ATOM 677 C CA . GLY A 1 90 ? -41.043 -16.336 31.706 1.00 77.81 90 GLY A CA 1
ATOM 678 C C . GLY A 1 90 ? -42.519 -16.713 31.555 1.00 77.81 90 GLY A C 1
ATOM 679 O O . GLY A 1 90 ? -43.025 -17.507 32.346 1.00 77.81 90 GLY A O 1
ATOM 680 N N . GLY A 1 91 ? -43.224 -16.156 30.565 1.00 72.69 91 GLY A N 1
ATOM 681 C CA . GLY A 1 91 ? -44.583 -16.570 30.230 1.00 72.69 91 GLY A CA 1
ATOM 682 C C . GLY A 1 91 ? -44.648 -18.043 29.809 1.00 72.69 91 GLY A C 1
ATOM 683 O O . GLY A 1 91 ? -43.669 -18.623 29.340 1.00 72.69 91 GLY A O 1
ATOM 684 N N . SER A 1 92 ? -45.833 -18.646 29.919 1.00 60.28 92 SER A N 1
ATOM 685 C CA . SER A 1 92 ? -46.122 -20.062 29.619 1.00 60.28 92 SER A CA 1
ATOM 686 C C . SER A 1 92 ? -45.757 -20.542 28.202 1.00 60.28 92 SER A C 1
ATOM 688 O O . SER A 1 92 ? -45.906 -21.722 27.907 1.00 60.28 92 SER A O 1
ATOM 690 N N . HIS A 1 93 ? -45.272 -19.657 27.329 1.00 61.47 93 HIS A N 1
ATOM 691 C CA . HIS A 1 93 ? -44.829 -19.958 25.969 1.00 61.47 93 HIS A CA 1
ATOM 692 C C . HIS A 1 93 ? -43.383 -20.480 25.873 1.00 61.47 93 HIS A C 1
ATOM 694 O O . HIS A 1 93 ? -43.039 -21.071 24.857 1.00 61.47 93 HIS A O 1
ATOM 700 N N . CYS A 1 94 ? -42.534 -20.273 26.888 1.00 64.25 94 CYS A N 1
ATOM 701 C CA . CYS A 1 94 ? -41.132 -20.723 26.862 1.00 64.2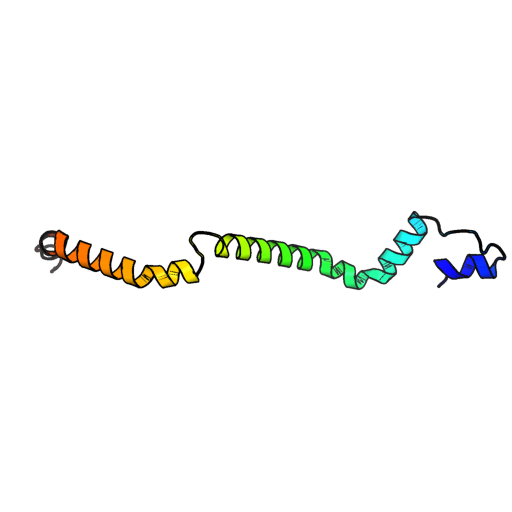5 94 CYS A CA 1
ATOM 702 C C . CYS A 1 94 ? -40.875 -22.042 27.617 1.00 64.25 94 CYS A C 1
ATOM 704 O O . CYS A 1 94 ? -39.766 -22.561 27.547 1.00 64.25 94 CYS A O 1
ATOM 706 N N . TRP A 1 95 ? -41.875 -22.579 28.328 1.00 59.03 95 TRP A N 1
ATOM 707 C CA . TRP A 1 95 ? -41.794 -23.826 29.113 1.00 59.03 95 TRP A CA 1
ATOM 708 C C . TRP A 1 95 ? -42.605 -24.993 28.504 1.00 59.03 95 TRP A C 1
ATOM 710 O O . TRP A 1 95 ? -43.002 -25.905 29.230 1.00 59.03 95 TRP A O 1
ATOM 720 N N . GLY A 1 96 ? -42.886 -24.953 27.196 1.00 50.69 96 GLY A N 1
ATOM 721 C CA . GLY A 1 96 ? -43.457 -26.069 26.425 1.00 50.69 96 GLY A CA 1
ATOM 722 C C . GLY A 1 96 ? -42.406 -26.703 25.530 1.00 50.69 96 GLY A C 1
ATOM 723 O O . GLY A 1 96 ? -42.431 -27.945 25.403 1.00 50.69 96 GLY A O 1
#

Foldseek 3Di:
DCQQCVCVVVVNNVDHGDPVRVVVVVCVVCVVVVVCVVVVVVVVVVVVVVVVCCVDCNNVVNVVVCPVVVVVVVVVVCVVCVVVVCVVCVPPPNVD

pLDDT: mean 90.2, std 9.52, range [50.69, 98.38]

Secondary structure (DSSP, 8-state):
-HHHHHHHHTT-TTPPPPHHHHHHHHHHHTHHHHTTHHHHHHHHHHHHHHHHHHHSTT-HHHHHHHHHHHHHHHHHHHHHHHHHHHHHHSSTTS--

Sequence (96 aa):
MRMSSCPLCRGTPALKPCNAFCLNVMKGCLARPAELDPEWNRFLDALIQVAERLEGPFNVELAADSIGVKISEGIMYLQENGVQTSAKVGGSHCWG

InterPro domains:
  IPR001863 Glypican [PF01153] (1-90)
  IPR001863 Glypican [PTHR10822] (1-90)

Organism: Chrysemys picta bellii (NCBI:txid8478)

Radius of gyration: 33.99 Å; chains: 1; bounding box: 80×38×69 Å